Protein AF-A0A7J4J8F5-F1 (afdb_monomer_lite)

Radius of gyration: 12.86 Å; chains: 1; bounding box: 30×28×33 Å

pLDDT: mean 84.35, std 13.64, range [46.69, 96.31]

Foldseek 3Di:
DDDFDFDFWDDQVNLLVLLVVAPVQEFEDPQQCVPDDPVVCVVDDRVNLNCCSNPNRFPTWTAGPVRWIWTWHDDPAATKIWIWHDDPRGIYGNYIDGDNDDDDD

Structure (mmCIF, N/CA/C/O backbone):
data_AF-A0A7J4J8F5-F1
#
_entry.id   AF-A0A7J4J8F5-F1
#
loop_
_atom_site.group_PDB
_atom_site.id
_atom_site.type_symbol
_atom_site.label_atom_id
_atom_site.label_alt_id
_atom_site.label_comp_id
_atom_site.label_asym_id
_atom_site.label_entity_id
_atom_site.label_seq_id
_atom_site.pdbx_PDB_ins_code
_atom_site.Cartn_x
_atom_site.Cartn_y
_atom_site.Cartn_z
_atom_site.occupancy
_atom_site.B_iso_or_equiv
_atom_site.auth_seq_id
_atom_site.auth_comp_id
_atom_site.auth_asym_id
_atom_site.auth_atom_id
_atom_site.pdbx_PDB_model_num
ATOM 1 N N . MET A 1 1 ? 1.285 17.351 -7.243 1.00 46.69 1 MET A N 1
ATOM 2 C CA . MET A 1 1 ? 1.356 16.879 -5.840 1.00 46.69 1 MET A CA 1
ATOM 3 C C . MET A 1 1 ? 2.650 16.110 -5.659 1.00 46.69 1 MET A C 1
ATOM 5 O O . MET A 1 1 ? 2.833 15.097 -6.326 1.00 46.69 1 MET A O 1
ATOM 9 N N . THR A 1 2 ? 3.524 16.638 -4.810 1.00 47.66 2 THR A N 1
ATOM 10 C CA . THR A 1 2 ? 4.871 16.160 -4.485 1.00 47.66 2 THR A CA 1
ATOM 11 C C . THR A 1 2 ? 4.835 14.711 -4.008 1.00 47.66 2 THR A C 1
ATOM 13 O O . THR A 1 2 ? 4.052 14.381 -3.117 1.00 47.66 2 THR A O 1
ATOM 16 N N . GLU A 1 3 ? 5.654 13.838 -4.594 1.00 58.81 3 GLU A N 1
ATOM 17 C CA . GLU A 1 3 ? 5.872 12.508 -4.029 1.00 58.81 3 GLU A CA 1
ATOM 18 C C . GLU A 1 3 ? 6.415 12.660 -2.606 1.00 58.81 3 GLU A C 1
ATOM 20 O O . GLU A 1 3 ? 7.473 13.249 -2.381 1.00 58.81 3 GLU A O 1
ATOM 25 N N . THR A 1 4 ? 5.672 12.171 -1.617 1.00 67.94 4 THR A N 1
ATOM 26 C CA . THR A 1 4 ? 6.123 12.200 -0.229 1.00 67.94 4 THR A CA 1
ATOM 27 C C . THR A 1 4 ? 7.162 11.100 -0.022 1.00 67.94 4 THR A C 1
ATOM 29 O O . THR A 1 4 ? 6.909 9.922 -0.297 1.00 67.94 4 THR A O 1
ATOM 32 N N . ARG A 1 5 ? 8.350 11.503 0.448 1.00 85.06 5 ARG A N 1
ATOM 33 C CA . ARG A 1 5 ? 9.480 10.616 0.764 1.00 85.06 5 ARG A CA 1
ATOM 34 C C . ARG A 1 5 ? 9.046 9.530 1.753 1.00 85.06 5 ARG A C 1
ATOM 36 O O . ARG A 1 5 ? 8.352 9.830 2.730 1.00 85.06 5 ARG A O 1
ATOM 43 N N . ILE A 1 6 ? 9.469 8.294 1.494 1.00 90.25 6 ILE A N 1
ATOM 44 C CA . ILE A 1 6 ? 9.319 7.181 2.435 1.00 90.25 6 ILE A CA 1
ATOM 45 C C . ILE A 1 6 ? 10.295 7.397 3.593 1.00 90.25 6 ILE A C 1
ATOM 47 O O . ILE A 1 6 ? 11.460 7.710 3.368 1.00 90.25 6 ILE A O 1
ATOM 51 N N . ILE A 1 7 ? 9.797 7.287 4.821 1.00 92.56 7 ILE A N 1
ATOM 52 C CA . ILE A 1 7 ? 10.560 7.539 6.052 1.00 92.56 7 ILE A CA 1
ATOM 53 C C . ILE A 1 7 ? 10.764 6.296 6.907 1.00 92.56 7 ILE A C 1
ATOM 55 O O . ILE A 1 7 ? 11.655 6.284 7.747 1.00 92.56 7 ILE A O 1
ATOM 59 N N . LYS A 1 8 ? 9.943 5.265 6.710 1.00 93.56 8 LYS A N 1
ATOM 60 C CA . LYS A 1 8 ? 10.032 4.005 7.446 1.00 93.56 8 LYS A CA 1
ATOM 61 C C . LYS A 1 8 ? 9.765 2.853 6.487 1.00 93.56 8 LYS A C 1
ATOM 63 O O . LYS A 1 8 ? 8.807 2.912 5.716 1.00 93.56 8 LYS A O 1
ATOM 68 N N . ARG A 1 9 ? 10.592 1.810 6.554 1.00 95.19 9 ARG A N 1
ATOM 69 C CA . ARG A 1 9 ? 10.302 0.511 5.936 1.00 95.19 9 ARG A CA 1
ATOM 70 C C . ARG A 1 9 ? 9.377 -0.280 6.857 1.00 95.19 9 ARG A C 1
ATOM 72 O O . ARG A 1 9 ? 9.567 -0.258 8.069 1.00 95.19 9 ARG A O 1
ATOM 79 N N . VAL A 1 10 ? 8.403 -0.959 6.271 1.00 95.81 10 VAL A N 1
ATOM 80 C CA . VAL A 1 10 ? 7.499 -1.875 6.975 1.00 95.81 10 VAL A CA 1
ATOM 81 C C . VAL A 1 10 ? 7.833 -3.284 6.510 1.00 95.81 10 VAL A C 1
ATOM 83 O O . VAL A 1 10 ? 8.066 -3.504 5.316 1.00 95.81 10 VAL A O 1
ATOM 86 N N . ASP A 1 11 ? 7.934 -4.222 7.443 1.00 95.38 11 ASP A N 1
ATOM 87 C CA . ASP A 1 11 ? 8.157 -5.615 7.088 1.00 95.38 11 ASP A CA 1
ATOM 88 C C . ASP A 1 11 ? 6.864 -6.270 6.582 1.00 95.38 11 ASP A C 1
ATOM 90 O O . ASP A 1 11 ? 5.752 -5.767 6.750 1.00 95.38 11 ASP A O 1
ATOM 94 N N . TYR A 1 12 ? 7.014 -7.401 5.899 1.00 94.19 12 TYR A N 1
ATOM 95 C CA . TYR A 1 12 ? 5.872 -8.079 5.299 1.00 94.19 12 TYR A CA 1
ATOM 96 C C . TYR A 1 12 ? 4.880 -8.611 6.341 1.00 94.19 12 TYR A C 1
ATOM 98 O O . TYR A 1 12 ? 3.687 -8.646 6.057 1.00 94.19 12 TYR A O 1
ATOM 106 N N . PHE A 1 13 ? 5.341 -9.013 7.526 1.00 95.88 13 PHE A N 1
ATOM 107 C CA . PHE A 1 13 ? 4.475 -9.556 8.566 1.00 95.88 13 PHE A CA 1
ATOM 108 C C . PHE A 1 13 ? 3.635 -8.445 9.211 1.00 95.88 13 PHE A C 1
ATOM 110 O O . PHE A 1 13 ? 2.412 -8.566 9.213 1.00 95.88 13 PHE A O 1
ATOM 117 N N . GLU A 1 14 ? 4.250 -7.317 9.602 1.00 95.31 14 GLU A N 1
ATOM 118 C CA . GLU A 1 14 ? 3.547 -6.102 10.073 1.00 95.31 14 GLU A CA 1
ATOM 119 C C . GLU A 1 14 ? 2.498 -5.652 9.040 1.00 95.31 14 GLU A C 1
ATOM 121 O O . GLU A 1 14 ? 1.357 -5.323 9.375 1.00 95.31 14 GLU A O 1
ATOM 126 N N . PHE A 1 15 ? 2.855 -5.691 7.753 1.00 95.75 15 PHE A N 1
ATOM 127 C CA . PHE A 1 15 ? 1.921 -5.391 6.672 1.00 95.75 15 PHE A CA 1
ATOM 128 C C . PHE A 1 15 ? 0.760 -6.391 6.593 1.00 95.75 15 PHE A C 1
ATOM 130 O O . PHE A 1 15 ? -0.390 -5.969 6.489 1.00 95.75 15 PHE A O 1
ATOM 137 N N . ARG A 1 16 ? 1.018 -7.702 6.646 1.00 95.69 16 ARG A N 1
ATOM 138 C CA . ARG A 1 16 ? -0.043 -8.719 6.566 1.00 95.69 16 ARG A CA 1
ATOM 139 C C . ARG A 1 16 ? -1.009 -8.642 7.737 1.00 95.69 16 ARG A C 1
ATOM 141 O O . ARG A 1 16 ? -2.211 -8.649 7.498 1.00 95.69 16 ARG A O 1
ATOM 148 N N . GLU A 1 17 ? -0.510 -8.474 8.958 1.00 95.94 17 GLU A N 1
ATOM 149 C CA . GLU A 1 17 ? -1.363 -8.283 10.134 1.00 95.94 17 GLU A CA 1
ATOM 150 C C . GLU A 1 17 ? -2.279 -7.062 9.978 1.00 95.94 17 GLU A C 1
ATOM 152 O O . GLU A 1 17 ? -3.471 -7.118 10.295 1.00 95.94 17 GLU A O 1
ATOM 157 N N . LEU A 1 18 ? -1.746 -5.962 9.434 1.00 94.62 18 LEU A N 1
ATOM 158 C CA . LEU A 1 18 ? -2.528 -4.769 9.131 1.00 94.62 18 LEU A CA 1
ATOM 159 C C . LEU A 1 18 ? -3.628 -5.057 8.101 1.00 94.62 18 LEU A C 1
ATOM 161 O O . LEU A 1 18 ? -4.774 -4.663 8.314 1.00 94.62 18 LEU A O 1
ATOM 165 N N . ILE A 1 19 ? -3.299 -5.715 6.990 1.00 94.75 19 ILE A N 1
ATOM 166 C CA . ILE A 1 19 ? -4.275 -6.029 5.941 1.00 94.75 19 ILE A CA 1
ATOM 167 C C . ILE A 1 19 ? -5.361 -6.974 6.465 1.00 94.75 19 ILE A C 1
ATOM 169 O O . ILE A 1 19 ? -6.548 -6.705 6.272 1.00 94.75 19 ILE A O 1
ATOM 173 N N . ASP A 1 20 ? -4.979 -8.027 7.185 1.00 93.88 20 ASP A N 1
ATOM 174 C CA . ASP A 1 20 ? -5.911 -9.026 7.708 1.00 93.88 20 ASP A CA 1
ATOM 175 C C . ASP A 1 20 ? -6.866 -8.418 8.752 1.00 93.88 20 ASP A C 1
ATOM 177 O O . ASP A 1 20 ? -8.065 -8.712 8.744 1.00 93.88 20 ASP A O 1
ATOM 181 N N . LYS A 1 21 ? -6.393 -7.470 9.578 1.00 94.44 21 LYS A N 1
ATOM 182 C CA . LYS A 1 21 ? -7.235 -6.701 10.515 1.00 94.44 21 LYS A CA 1
ATOM 183 C C . LYS A 1 21 ? -8.367 -5.933 9.822 1.00 94.44 21 LYS A C 1
ATOM 185 O O . LYS A 1 21 ? -9.430 -5.729 10.412 1.00 94.44 21 LYS A O 1
ATOM 190 N N . PHE A 1 22 ? -8.146 -5.492 8.586 1.00 92.44 22 PHE A N 1
ATOM 191 C CA . PHE A 1 22 ? -9.118 -4.744 7.785 1.00 92.44 22 PHE A CA 1
ATOM 192 C C . PHE A 1 22 ? -9.661 -5.556 6.602 1.00 92.44 22 PHE A C 1
ATOM 194 O O . PHE A 1 22 ? -10.195 -4.978 5.652 1.00 92.44 22 PHE A O 1
ATOM 201 N N . LYS A 1 23 ? -9.573 -6.891 6.650 1.00 85.56 23 LYS A N 1
ATOM 202 C CA . LYS A 1 23 ? -10.096 -7.765 5.596 1.00 85.56 23 LYS A CA 1
ATOM 203 C C . LYS A 1 23 ? -11.579 -7.478 5.331 1.00 85.56 23 LYS A C 1
ATOM 205 O O . LYS A 1 23 ? -12.375 -7.329 6.256 1.00 85.56 23 LYS A O 1
ATOM 210 N N . GLY A 1 24 ? -11.944 -7.337 4.056 1.00 86.12 24 GLY A N 1
ATOM 211 C CA . GLY A 1 24 ? -13.299 -6.943 3.635 1.00 86.12 24 GLY A CA 1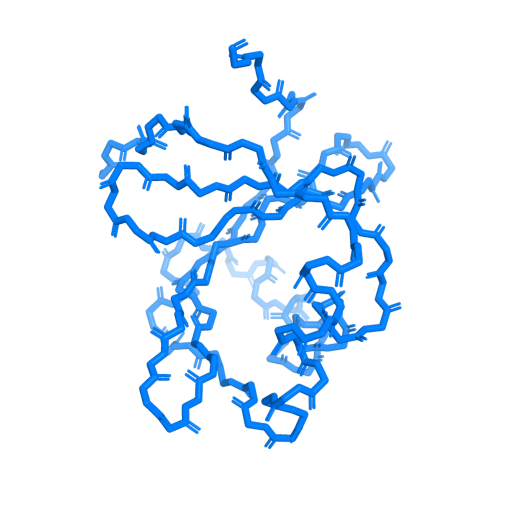
ATOM 212 C C . GLY A 1 24 ? -13.649 -5.464 3.868 1.00 86.12 24 GLY A C 1
ATOM 213 O O . GLY A 1 24 ? -14.751 -5.035 3.542 1.00 86.12 24 GLY A O 1
ATOM 214 N N . LYS A 1 25 ? -12.718 -4.664 4.402 1.00 91.56 25 LYS A N 1
ATOM 215 C CA . LYS A 1 25 ? -12.853 -3.217 4.632 1.00 91.56 25 LYS A CA 1
ATOM 216 C C . LYS A 1 25 ? -11.774 -2.443 3.875 1.00 91.56 25 LYS A C 1
ATOM 218 O O . LYS A 1 25 ? -11.221 -1.473 4.387 1.00 91.56 25 LYS A O 1
ATOM 223 N N . VAL A 1 26 ? -11.458 -2.871 2.658 1.00 88.88 26 VAL A N 1
ATOM 224 C CA . VAL A 1 26 ? -10.591 -2.129 1.738 1.00 88.88 26 VAL A CA 1
ATOM 225 C C . VAL A 1 26 ? -11.486 -1.431 0.722 1.00 88.88 26 VAL A C 1
ATOM 227 O O . VAL A 1 26 ? -12.341 -2.064 0.109 1.00 88.88 26 VAL A O 1
ATOM 230 N N . LYS A 1 27 ? -11.324 -0.118 0.574 1.00 86.56 27 LYS A N 1
ATOM 231 C CA . LYS A 1 27 ? -12.091 0.708 -0.366 1.00 86.56 27 LYS A CA 1
ATOM 232 C C . LYS A 1 27 ? -11.141 1.481 -1.268 1.00 86.56 27 LYS A C 1
ATOM 234 O O . LYS A 1 27 ? -10.050 1.855 -0.841 1.00 86.56 27 LYS A O 1
ATOM 239 N N . VAL A 1 28 ? -11.572 1.776 -2.487 1.00 80.81 28 VAL A N 1
ATOM 240 C CA . VAL A 1 28 ? -10.840 2.651 -3.408 1.00 80.81 28 VAL A CA 1
ATOM 241 C C . VAL A 1 28 ? -11.513 4.016 -3.419 1.00 80.81 28 VAL A C 1
ATOM 243 O O . VAL A 1 28 ? -12.727 4.114 -3.583 1.00 80.81 28 VAL A O 1
ATOM 246 N N . ASN A 1 29 ? -10.748 5.085 -3.190 1.00 74.44 29 ASN A N 1
ATOM 247 C CA . ASN A 1 29 ? -11.294 6.437 -3.279 1.00 74.44 29 ASN A CA 1
ATOM 248 C C . ASN A 1 29 ? -11.607 6.769 -4.749 1.00 74.44 29 ASN A C 1
ATOM 250 O O . ASN A 1 29 ? -10.789 6.511 -5.630 1.00 74.44 29 ASN A O 1
ATOM 254 N N . SER A 1 30 ? -12.736 7.424 -5.025 1.00 66.00 30 SER A N 1
ATOM 255 C CA . SER A 1 30 ? -13.095 7.926 -6.361 1.00 66.00 30 SER A CA 1
ATOM 256 C C . SER A 1 30 ? -12.014 8.824 -6.990 1.00 66.00 30 SER A C 1
ATOM 258 O O . SER A 1 30 ? -11.849 8.851 -8.210 1.00 66.00 30 SER A O 1
ATOM 260 N N . HIS A 1 31 ? -11.223 9.523 -6.171 1.00 64.31 31 HIS A N 1
ATOM 261 C CA . HIS A 1 31 ? -10.080 10.336 -6.592 1.00 64.31 31 HIS A CA 1
ATOM 262 C C . HIS A 1 31 ? -8.815 9.526 -6.926 1.00 64.31 31 HIS A C 1
ATOM 264 O O . HIS A 1 31 ? -7.905 10.075 -7.553 1.00 64.31 31 HIS A O 1
ATOM 270 N N . ALA A 1 32 ? -8.745 8.232 -6.594 1.00 57.78 32 ALA A N 1
ATOM 271 C CA . ALA A 1 32 ? -7.596 7.381 -6.918 1.00 57.78 32 ALA A CA 1
ATOM 272 C C . ALA A 1 32 ? -7.340 7.284 -8.426 1.00 57.78 32 ALA A C 1
ATOM 274 O O . ALA A 1 32 ? -6.189 7.232 -8.866 1.00 57.78 32 ALA A O 1
ATOM 275 N N . TYR A 1 33 ? -8.411 7.387 -9.212 1.00 58.44 33 TYR A N 1
ATOM 276 C CA . TYR A 1 33 ? -8.413 7.345 -10.671 1.00 58.44 33 TYR A CA 1
ATOM 277 C C . TYR A 1 33 ? -8.023 8.655 -11.356 1.00 58.44 33 TYR A C 1
ATOM 279 O O . TYR A 1 33 ? -7.898 8.692 -12.586 1.00 58.44 33 TYR A O 1
ATOM 287 N N . PHE A 1 34 ? -7.837 9.745 -10.606 1.00 59.25 34 PHE A N 1
ATOM 288 C CA . PHE A 1 34 ? -7.572 11.063 -11.191 1.00 59.25 34 PHE A CA 1
ATOM 289 C C . PHE A 1 34 ? -6.233 11.111 -11.943 1.00 59.25 34 PHE A C 1
ATOM 291 O O . PHE A 1 34 ? -6.082 11.888 -12.879 1.00 59.25 34 PHE A O 1
ATOM 298 N N . ARG A 1 35 ? -5.286 10.234 -11.581 1.00 57.12 35 ARG A N 1
ATOM 299 C CA . ARG A 1 35 ? -3.970 10.113 -12.229 1.00 57.12 35 ARG A CA 1
ATOM 300 C C . ARG A 1 35 ? -3.919 9.123 -13.390 1.00 57.12 35 ARG A C 1
ATOM 302 O O . ARG A 1 35 ? -2.889 9.030 -14.047 1.00 57.12 35 ARG A O 1
ATOM 309 N N . LEU A 1 36 ? -4.998 8.384 -13.640 1.00 59.41 36 LEU A N 1
ATOM 310 C CA . LEU A 1 36 ? -5.008 7.364 -14.679 1.00 59.41 36 LEU A CA 1
ATOM 311 C C . LEU A 1 36 ? -5.489 7.911 -16.015 1.00 59.41 36 LEU A C 1
ATOM 313 O O . LEU A 1 36 ? -6.523 8.584 -16.092 1.00 59.41 36 LEU A O 1
ATOM 317 N N . SER A 1 37 ? -4.803 7.511 -17.085 1.00 55.75 37 SER A N 1
ATOM 318 C CA . SER A 1 37 ? -5.340 7.637 -18.438 1.00 55.75 37 SER A CA 1
ATOM 319 C C . SER A 1 37 ? -6.620 6.796 -18.584 1.00 55.75 37 SER A C 1
ATOM 321 O O . SER A 1 37 ? -6.832 5.815 -17.864 1.00 55.75 37 SER A O 1
ATOM 323 N N . LYS A 1 38 ? -7.487 7.134 -19.551 1.00 54.78 38 LYS A N 1
ATOM 324 C CA . LYS A 1 38 ? -8.705 6.345 -19.846 1.00 54.78 38 LYS A CA 1
AT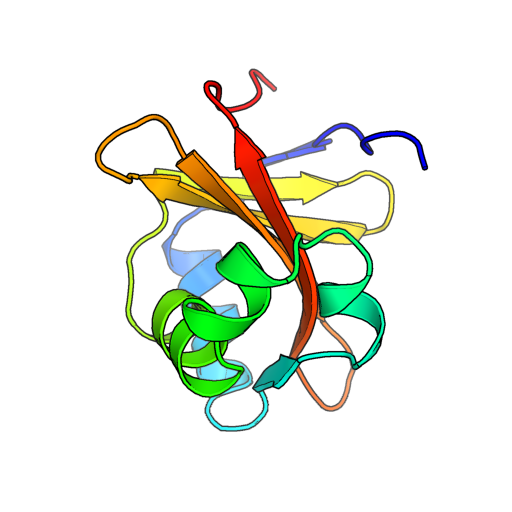OM 325 C C . LYS A 1 38 ? -8.408 4.855 -20.082 1.00 54.78 38 LYS A C 1
ATOM 327 O O . LYS A 1 38 ? -9.262 4.020 -19.806 1.00 54.78 38 LYS A O 1
ATOM 332 N N . MET A 1 39 ? -7.213 4.530 -20.581 1.00 51.56 39 MET A N 1
ATOM 333 C CA . MET A 1 39 ? -6.762 3.160 -20.826 1.00 51.56 39 MET A CA 1
ATOM 334 C C . MET A 1 39 ? -6.440 2.424 -19.517 1.00 51.56 39 MET A C 1
ATOM 336 O O . MET A 1 39 ? -6.889 1.300 -19.322 1.00 51.56 39 MET A O 1
ATOM 340 N N . GLN A 1 40 ? -5.758 3.080 -18.574 1.00 56.16 40 GLN A N 1
ATOM 341 C CA . GLN A 1 40 ? -5.440 2.504 -17.263 1.00 56.16 40 GLN A CA 1
ATOM 342 C C . GLN A 1 40 ? -6.693 2.283 -16.399 1.00 56.16 40 GLN A C 1
ATOM 344 O O . GLN A 1 40 ? -6.781 1.271 -15.709 1.00 56.16 40 GLN A O 1
ATOM 349 N N . ARG A 1 41 ? -7.706 3.159 -16.505 1.00 59.47 41 ARG A N 1
ATOM 350 C CA . ARG A 1 41 ? -9.015 2.982 -15.836 1.00 59.47 41 ARG A CA 1
ATOM 351 C C . ARG A 1 41 ? -9.792 1.743 -16.299 1.00 59.47 41 ARG A C 1
ATOM 353 O O . ARG A 1 41 ? -10.687 1.303 -15.591 1.00 59.47 41 ARG A O 1
ATOM 360 N N . LYS A 1 42 ? -9.493 1.196 -17.484 1.00 54.97 42 LYS A N 1
ATOM 361 C CA . LYS A 1 42 ? -10.125 -0.042 -17.976 1.00 54.97 42 LYS A CA 1
ATOM 362 C C . LYS A 1 42 ? -9.485 -1.309 -17.403 1.00 54.97 42 LYS A C 1
ATOM 364 O O . LYS A 1 42 ? -10.157 -2.333 -17.346 1.00 54.97 42 LYS A O 1
ATOM 369 N N . VAL A 1 43 ? -8.208 -1.240 -17.027 1.00 59.03 43 VAL A N 1
ATOM 370 C CA . VAL A 1 43 ? -7.411 -2.386 -16.554 1.00 59.03 43 VAL A CA 1
ATOM 371 C C . VAL A 1 43 ? -7.472 -2.502 -15.036 1.00 59.03 43 VAL A C 1
ATOM 373 O O . VAL A 1 43 ? -7.672 -3.584 -14.499 1.00 59.03 43 VAL A O 1
ATOM 376 N N . TYR A 1 44 ? -7.341 -1.377 -14.342 1.00 63.75 44 TYR A N 1
ATOM 377 C CA . TYR A 1 44 ? -7.378 -1.331 -12.890 1.00 63.75 44 TYR A CA 1
ATOM 378 C C . TYR A 1 44 ? -8.783 -0.960 -12.443 1.00 63.75 44 TYR A C 1
ATOM 380 O O . TYR A 1 44 ? -9.121 0.218 -12.359 1.00 63.75 44 TYR A O 1
ATOM 388 N N . LYS A 1 45 ? -9.608 -1.983 -12.224 1.00 71.25 45 LYS A N 1
ATOM 389 C CA . LYS A 1 45 ? -10.882 -1.847 -11.513 1.00 71.25 45 LYS A CA 1
ATOM 390 C C . LYS A 1 45 ? -10.636 -1.884 -10.006 1.00 71.25 45 LYS A C 1
ATOM 392 O O . LYS A 1 45 ? -9.602 -2.392 -9.568 1.00 71.25 45 LYS A O 1
ATOM 397 N N . ASP A 1 46 ? -11.602 -1.396 -9.230 1.00 78.19 46 ASP A N 1
ATOM 398 C CA . ASP A 1 46 ? -11.530 -1.393 -7.764 1.00 78.19 46 ASP A CA 1
ATOM 399 C C . ASP A 1 46 ? -11.195 -2.786 -7.218 1.00 78.19 46 ASP A C 1
ATOM 401 O O . ASP A 1 46 ? -10.326 -2.915 -6.357 1.00 78.19 46 ASP A O 1
ATOM 405 N N . GLU A 1 47 ? -11.814 -3.829 -7.783 1.00 83.25 47 GLU A N 1
ATOM 406 C CA . GLU A 1 47 ? -11.597 -5.218 -7.370 1.00 83.25 47 GLU A CA 1
ATOM 407 C C . GLU A 1 47 ? -10.135 -5.649 -7.522 1.00 83.25 47 GLU A C 1
ATOM 409 O O . GLU A 1 47 ? -9.576 -6.225 -6.597 1.00 83.25 47 GLU A O 1
ATOM 414 N N . ALA A 1 48 ? -9.485 -5.305 -8.637 1.00 85.44 48 ALA A N 1
ATOM 415 C CA . ALA A 1 48 ? -8.101 -5.699 -8.902 1.00 85.44 48 ALA A CA 1
ATOM 416 C C . ALA A 1 48 ? -7.107 -5.006 -7.957 1.00 85.44 48 ALA A C 1
ATOM 418 O O . ALA A 1 48 ? -6.098 -5.587 -7.567 1.00 85.44 48 ALA A O 1
ATOM 419 N N . LEU A 1 49 ? -7.374 -3.752 -7.577 1.00 86.94 49 LEU A N 1
ATOM 420 C CA . LEU A 1 49 ? -6.538 -3.026 -6.615 1.00 86.94 49 LEU A CA 1
ATOM 421 C C . LEU A 1 49 ? -6.704 -3.580 -5.199 1.00 86.94 49 LEU A C 1
ATOM 423 O O . LEU A 1 49 ? -5.728 -3.655 -4.452 1.00 86.94 49 LEU A O 1
ATOM 427 N N . ILE A 1 50 ? -7.934 -3.955 -4.844 1.00 90.00 50 ILE A N 1
ATOM 428 C CA . ILE A 1 50 ? -8.246 -4.599 -3.569 1.00 90.00 50 ILE A CA 1
ATOM 429 C C . ILE A 1 50 ? -7.583 -5.978 -3.508 1.00 90.00 50 ILE A C 1
ATOM 431 O O . ILE A 1 50 ? -6.866 -6.251 -2.555 1.00 90.00 50 ILE A O 1
ATOM 435 N N . GLU A 1 51 ? -7.744 -6.807 -4.536 1.00 90.25 51 GLU A N 1
ATOM 436 C CA . GLU A 1 51 ? -7.119 -8.130 -4.611 1.00 90.25 51 GLU A CA 1
ATOM 437 C C . GLU A 1 51 ? -5.590 -8.035 -4.533 1.00 90.25 51 GLU A C 1
ATOM 439 O O . GLU A 1 51 ? -4.951 -8.776 -3.793 1.00 90.25 51 GLU A O 1
ATOM 444 N N . MET A 1 52 ? -4.987 -7.056 -5.210 1.00 90.69 52 MET A N 1
ATOM 445 C CA . MET A 1 52 ? -3.539 -6.858 -5.167 1.00 90.69 52 MET A CA 1
ATOM 446 C C . MET A 1 52 ? -3.031 -6.544 -3.758 1.00 90.69 52 MET A C 1
ATOM 448 O O . MET A 1 52 ? -2.032 -7.111 -3.324 1.00 90.69 52 MET A O 1
ATOM 452 N N . ILE A 1 53 ? -3.703 -5.659 -3.016 1.00 91.69 53 ILE A N 1
ATOM 453 C CA . ILE A 1 53 ? -3.271 -5.334 -1.652 1.00 91.69 53 ILE A CA 1
ATOM 454 C C . ILE A 1 53 ? -3.598 -6.454 -0.650 1.00 91.69 53 ILE A C 1
ATOM 456 O O . ILE A 1 53 ? -2.875 -6.594 0.337 1.00 91.69 53 ILE A O 1
ATOM 460 N N . THR A 1 54 ? -4.655 -7.244 -0.879 1.00 91.88 54 THR A N 1
ATOM 461 C CA . THR A 1 54 ? -5.069 -8.308 0.050 1.00 91.88 54 THR A CA 1
ATOM 462 C C . THR A 1 54 ? -4.404 -9.653 -0.197 1.00 91.88 54 THR A C 1
ATOM 464 O O . THR A 1 54 ? -4.191 -10.389 0.766 1.00 91.88 54 THR A O 1
ATOM 467 N N . GLU A 1 55 ? -4.037 -9.975 -1.435 1.00 92.00 55 GLU A N 1
ATOM 468 C CA . GLU A 1 55 ? -3.565 -11.311 -1.818 1.00 92.00 55 GLU A CA 1
ATOM 469 C C . GLU A 1 55 ? -2.122 -11.319 -2.342 1.00 92.00 55 GLU A C 1
ATOM 471 O O . GLU A 1 55 ? -1.381 -12.267 -2.073 1.00 92.00 55 GLU A O 1
ATOM 476 N N . GLU A 1 56 ? -1.672 -10.279 -3.055 1.00 93.62 56 GLU A N 1
ATOM 477 C CA . GLU A 1 56 ? -0.309 -10.258 -3.599 1.00 93.62 56 GLU A CA 1
ATOM 478 C C . GLU A 1 56 ? 0.737 -9.888 -2.530 1.00 93.62 56 GLU A C 1
ATOM 480 O O . GLU A 1 56 ? 0.506 -9.107 -1.601 1.00 93.62 56 GLU A O 1
ATOM 485 N N . LYS A 1 57 ? 1.956 -10.418 -2.690 1.00 94.56 57 LYS A N 1
ATOM 486 C CA . LYS A 1 57 ? 3.112 -10.033 -1.873 1.00 94.56 57 LYS A CA 1
ATOM 487 C C . LYS A 1 57 ? 3.834 -8.839 -2.512 1.00 94.56 57 LYS A C 1
ATOM 489 O O . LYS A 1 57 ? 4.423 -9.003 -3.583 1.00 94.56 57 LYS A O 1
ATOM 494 N N . PRO A 1 58 ? 3.870 -7.659 -1.868 1.00 95.81 58 PRO A N 1
ATOM 495 C CA . PRO A 1 58 ? 4.650 -6.536 -2.371 1.00 95.81 58 PRO A CA 1
ATOM 496 C C . PRO A 1 58 ? 6.155 -6.818 -2.255 1.00 95.81 58 PRO A C 1
ATOM 498 O O . PRO A 1 58 ? 6.629 -7.419 -1.289 1.00 95.81 58 PRO A O 1
ATOM 501 N N . ALA A 1 59 ? 6.923 -6.330 -3.228 1.00 95.31 59 ALA A N 1
ATOM 502 C CA . ALA A 1 59 ? 8.384 -6.325 -3.193 1.00 95.31 59 ALA A CA 1
ATOM 503 C C . ALA A 1 59 ? 8.924 -5.347 -2.138 1.00 95.31 59 ALA A C 1
ATOM 505 O O . ALA A 1 59 ? 9.993 -5.562 -1.566 1.00 95.31 59 ALA A O 1
ATOM 506 N N . PHE A 1 60 ? 8.174 -4.277 -1.862 1.00 95.69 60 PHE A N 1
ATOM 507 C CA . PHE A 1 60 ? 8.533 -3.280 -0.863 1.00 95.69 60 PHE A CA 1
ATOM 508 C C . PHE A 1 60 ? 7.300 -2.647 -0.220 1.00 95.69 60 PHE A C 1
ATOM 510 O O . PHE A 1 60 ? 6.315 -2.363 -0.905 1.00 95.69 60 PHE A O 1
ATOM 517 N N . ILE A 1 61 ? 7.381 -2.381 1.086 1.00 96.31 61 ILE A N 1
ATOM 518 C CA . ILE A 1 61 ? 6.373 -1.641 1.849 1.00 96.31 61 ILE A CA 1
ATOM 519 C C . ILE A 1 61 ? 7.082 -0.541 2.642 1.00 96.31 61 ILE A C 1
ATOM 521 O O . ILE A 1 61 ? 8.106 -0.775 3.290 1.00 96.31 61 ILE A O 1
ATOM 525 N N . GLY A 1 62 ? 6.524 0.664 2.623 1.00 95.38 62 GLY A N 1
ATOM 526 C CA . GLY A 1 62 ? 7.006 1.753 3.458 1.00 95.38 62 GLY A CA 1
ATOM 527 C C . GLY A 1 62 ? 5.929 2.762 3.819 1.00 95.38 62 GLY A C 1
ATOM 528 O O . GLY A 1 62 ? 4.872 2.816 3.198 1.00 95.38 62 GLY A O 1
ATOM 529 N N . ILE A 1 63 ? 6.220 3.580 4.824 1.00 94.62 63 ILE A N 1
ATOM 530 C CA . ILE A 1 63 ? 5.365 4.675 5.284 1.00 94.62 63 ILE A CA 1
ATOM 531 C C . ILE A 1 63 ? 5.978 5.997 4.836 1.00 94.62 63 ILE A C 1
ATOM 533 O O . ILE A 1 63 ? 7.172 6.255 5.006 1.00 94.62 63 ILE A O 1
ATOM 537 N N . GLN A 1 64 ? 5.148 6.839 4.240 1.00 92.50 64 GLN A N 1
ATOM 538 C CA . GLN A 1 64 ? 5.496 8.171 3.768 1.00 92.50 64 GLN A CA 1
ATOM 539 C C . GLN A 1 64 ? 5.405 9.206 4.897 1.00 92.50 64 GLN A C 1
ATOM 541 O O . GLN A 1 64 ? 4.701 9.005 5.883 1.00 92.50 64 GLN A O 1
ATOM 546 N N . LYS A 1 65 ? 6.052 10.372 4.738 1.00 89.31 65 LYS A N 1
ATOM 547 C CA . LYS A 1 65 ? 5.964 11.486 5.715 1.00 89.31 65 LYS A CA 1
ATOM 548 C C . LYS A 1 65 ? 4.535 11.885 6.100 1.00 89.31 65 LYS A C 1
ATOM 550 O O . LYS A 1 65 ? 4.300 12.299 7.228 1.00 89.31 65 LYS A O 1
ATOM 555 N N . ASN A 1 66 ? 3.593 11.763 5.168 1.00 87.94 66 ASN A N 1
ATOM 556 C CA . ASN A 1 66 ? 2.176 12.060 5.381 1.00 87.94 66 ASN A CA 1
ATOM 557 C C . ASN A 1 66 ? 1.383 10.884 5.982 1.00 87.94 66 ASN A C 1
ATOM 559 O O . ASN A 1 66 ? 0.161 10.905 5.918 1.00 87.94 66 ASN A O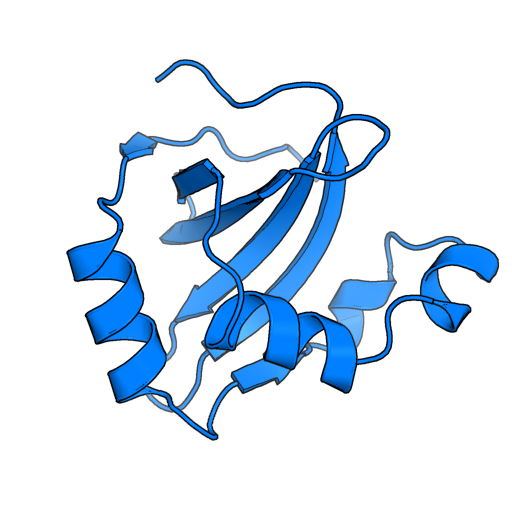 1
ATOM 563 N N . GLN A 1 67 ? 2.059 9.873 6.539 1.00 91.00 67 GLN A N 1
ATOM 564 C CA . GLN A 1 67 ? 1.471 8.690 7.185 1.00 91.00 67 GLN A CA 1
ATOM 565 C C . GLN A 1 67 ? 0.705 7.742 6.252 1.00 91.00 67 GLN A C 1
ATOM 567 O O . GLN A 1 67 ? 0.103 6.771 6.705 1.00 91.00 67 GLN A O 1
ATOM 572 N N . ASN A 1 68 ? 0.768 7.969 4.940 1.00 92.69 68 ASN A N 1
ATOM 573 C CA . ASN A 1 68 ? 0.276 7.002 3.971 1.00 92.69 68 ASN A CA 1
ATOM 574 C C . ASN A 1 68 ? 1.256 5.837 3.846 1.00 92.69 68 ASN A C 1
ATOM 576 O O . ASN A 1 68 ? 2.476 6.021 3.869 1.00 92.69 68 ASN A O 1
ATOM 580 N N . TYR A 1 69 ? 0.714 4.649 3.629 1.00 95.25 69 TYR A N 1
ATOM 581 C CA . TYR A 1 69 ? 1.485 3.493 3.210 1.00 95.25 69 TYR A CA 1
ATOM 582 C C . TYR A 1 69 ? 1.716 3.554 1.703 1.00 95.25 69 TYR A C 1
ATOM 584 O O . TYR A 1 69 ? 0.853 3.988 0.939 1.00 95.25 69 TYR A O 1
ATOM 592 N N . ALA A 1 70 ? 2.883 3.088 1.282 1.00 94.81 70 ALA A N 1
ATOM 593 C CA . ALA A 1 70 ? 3.251 2.862 -0.101 1.00 94.81 70 ALA A CA 1
ATOM 594 C C . ALA A 1 70 ? 3.722 1.413 -0.247 1.00 94.81 70 ALA A C 1
ATOM 596 O O . ALA A 1 70 ? 4.650 0.978 0.434 1.00 94.81 70 ALA A O 1
ATOM 597 N N . THR A 1 71 ? 3.081 0.684 -1.151 1.00 95.81 71 THR A N 1
ATOM 598 C CA . THR A 1 71 ? 3.424 -0.694 -1.516 1.00 95.81 71 THR A CA 1
ATOM 599 C C . THR A 1 71 ? 3.880 -0.734 -2.959 1.00 95.81 71 THR A C 1
ATOM 601 O O . THR A 1 71 ? 3.375 0.027 -3.781 1.00 95.81 71 THR A O 1
ATOM 604 N N . PHE A 1 72 ? 4.855 -1.584 -3.259 1.00 95.31 72 PHE A N 1
ATOM 605 C CA . PHE A 1 72 ? 5.424 -1.733 -4.593 1.00 95.31 72 PHE A CA 1
ATOM 606 C C . PHE A 1 72 ? 5.290 -3.189 -5.009 1.00 95.31 72 PHE A C 1
ATOM 608 O O . PHE A 1 72 ? 5.922 -4.062 -4.417 1.00 95.31 72 PHE A O 1
ATOM 615 N N . PHE A 1 73 ? 4.470 -3.447 -6.021 1.00 94.50 73 PHE A N 1
ATOM 616 C CA . PHE A 1 73 ? 4.257 -4.778 -6.581 1.00 94.50 73 PHE A CA 1
ATOM 617 C C . PHE A 1 73 ? 5.043 -4.906 -7.878 1.00 94.50 73 PHE A C 1
ATOM 619 O O . PHE A 1 73 ? 4.932 -4.044 -8.748 1.00 94.50 73 PHE A O 1
ATOM 626 N N . SER A 1 74 ? 5.836 -5.968 -8.013 1.00 93.44 74 SER A N 1
ATOM 627 C CA . SER A 1 74 ? 6.609 -6.198 -9.239 1.00 93.44 74 SER A CA 1
ATOM 628 C C . SER A 1 74 ? 5.661 -6.478 -10.399 1.00 93.44 74 SER A C 1
ATOM 630 O O . SER A 1 74 ? 4.761 -7.310 -10.278 1.00 93.44 74 SER A O 1
ATOM 632 N N . LYS A 1 75 ? 5.856 -5.792 -11.524 1.00 88.50 75 LYS A N 1
ATOM 633 C CA . LYS A 1 75 ? 5.155 -6.056 -12.785 1.00 88.50 75 LYS A CA 1
ATOM 634 C C . LYS A 1 75 ? 6.201 -6.287 -13.882 1.00 88.50 75 LYS A C 1
ATOM 636 O O . LYS A 1 75 ? 7.398 -6.183 -13.638 1.00 88.50 75 LYS A O 1
ATOM 641 N N . LYS A 1 76 ? 5.756 -6.657 -15.089 1.00 85.44 76 LYS A N 1
ATOM 642 C CA . LYS A 1 76 ? 6.662 -6.974 -16.211 1.00 85.44 76 LYS A CA 1
ATOM 643 C C . LYS A 1 76 ? 7.627 -5.821 -16.527 1.00 85.44 76 LYS A C 1
ATOM 645 O O . LYS A 1 76 ? 8.778 -6.066 -16.865 1.00 85.44 76 LYS A O 1
ATOM 650 N N . GLU A 1 77 ? 7.149 -4.587 -16.392 1.00 84.00 77 GLU A N 1
ATOM 651 C CA . GLU A 1 77 ? 7.903 -3.357 -16.629 1.00 84.00 77 GLU A CA 1
ATOM 652 C C . GLU A 1 77 ? 7.805 -2.483 -15.371 1.00 84.00 77 GLU A C 1
ATOM 654 O O . GLU A 1 77 ? 6.827 -1.764 -15.165 1.00 84.00 77 GLU A O 1
ATOM 659 N N . GLY A 1 78 ? 8.787 -2.632 -14.479 1.00 90.81 78 GLY A N 1
ATOM 660 C CA . GLY A 1 78 ? 8.890 -1.866 -13.238 1.00 90.81 78 GLY A CA 1
ATOM 661 C C . GLY A 1 78 ? 7.963 -2.349 -12.120 1.00 90.81 78 GLY A C 1
ATOM 662 O O . GLY A 1 78 ? 7.754 -3.546 -11.901 1.00 90.81 78 GLY A O 1
ATOM 663 N N . TYR A 1 79 ? 7.423 -1.393 -11.373 1.00 93.12 79 TYR A N 1
ATOM 664 C CA . TYR A 1 79 ? 6.642 -1.626 -10.167 1.00 93.12 79 TYR A CA 1
ATOM 665 C C . TYR A 1 79 ? 5.339 -0.848 -10.209 1.00 93.12 79 TYR A C 1
ATOM 667 O O . TYR A 1 79 ? 5.307 0.335 -10.544 1.00 93.12 79 TYR A O 1
ATOM 675 N N . LEU A 1 80 ? 4.260 -1.487 -9.771 1.00 91.38 80 LEU A N 1
ATOM 676 C CA . LEU A 1 80 ? 3.045 -0.774 -9.422 1.00 91.38 80 LEU A CA 1
ATOM 677 C C . LEU A 1 80 ? 3.175 -0.267 -7.992 1.00 91.38 80 LEU A C 1
ATOM 679 O O . LEU A 1 80 ? 3.168 -1.050 -7.041 1.00 91.38 80 LEU A O 1
ATOM 683 N N . ARG A 1 81 ? 3.284 1.053 -7.847 1.00 92.25 81 ARG A N 1
ATOM 684 C CA . ARG A 1 81 ? 3.245 1.722 -6.553 1.00 92.25 81 ARG A CA 1
ATOM 685 C C . ARG A 1 81 ? 1.801 2.024 -6.189 1.00 92.25 81 ARG A C 1
ATOM 687 O O . ARG A 1 81 ? 1.160 2.843 -6.845 1.00 92.25 81 ARG A O 1
ATOM 694 N N . LEU A 1 82 ? 1.311 1.410 -5.120 1.00 91.75 82 LEU A N 1
ATOM 695 C CA . LEU A 1 82 ? -0.028 1.615 -4.578 1.00 91.75 82 LEU A CA 1
ATOM 696 C C . LEU A 1 82 ? 0.072 2.336 -3.235 1.00 91.75 82 LEU A C 1
ATOM 698 O O . LEU A 1 82 ? 0.775 1.891 -2.325 1.00 91.75 82 LEU A O 1
ATOM 702 N N . MET A 1 83 ? -0.613 3.474 -3.127 1.00 92.06 83 MET A N 1
ATOM 703 C CA . MET A 1 83 ? -0.646 4.289 -1.917 1.00 92.06 83 MET A CA 1
ATOM 704 C C . MET A 1 83 ? -2.013 4.204 -1.259 1.00 92.06 83 MET A C 1
ATOM 706 O O . MET A 1 83 ? -3.041 4.435 -1.900 1.00 92.06 83 MET A O 1
ATOM 710 N N . PHE A 1 84 ? -2.020 3.919 0.035 1.00 93.19 84 PHE A N 1
ATOM 711 C CA . PHE A 1 84 ? -3.240 3.805 0.819 1.00 93.19 84 PHE A CA 1
ATOM 712 C C . PHE A 1 84 ? -3.066 4.437 2.194 1.00 93.19 84 PHE A C 1
ATOM 714 O O . PHE A 1 84 ? -1.955 4.567 2.710 1.00 93.19 84 PHE A O 1
ATOM 721 N N . LYS A 1 85 ? -4.181 4.839 2.793 1.00 93.44 85 LYS A N 1
ATOM 722 C CA . LYS A 1 85 ? -4.235 5.298 4.181 1.00 93.44 85 LYS A CA 1
ATOM 723 C C . LYS A 1 85 ? -5.048 4.314 5.008 1.00 93.44 85 LYS A C 1
ATOM 725 O O . LYS A 1 85 ? -6.002 3.710 4.516 1.00 93.44 85 LYS A O 1
ATOM 730 N N . VAL A 1 86 ? -4.672 4.179 6.270 1.00 93.56 86 VAL A N 1
ATOM 731 C CA . VAL A 1 86 ? -5.407 3.385 7.254 1.00 93.56 86 VAL A CA 1
ATOM 732 C C . VAL A 1 86 ? -6.240 4.348 8.085 1.00 93.56 86 VAL A C 1
ATOM 734 O O . VAL A 1 86 ? -5.713 5.309 8.643 1.00 93.56 86 VAL A O 1
ATOM 737 N N . THR A 1 87 ? -7.544 4.110 8.153 1.00 90.94 87 THR A N 1
ATOM 738 C CA . THR A 1 87 ? -8.457 4.852 9.030 1.00 90.94 87 THR A CA 1
ATOM 739 C C . THR A 1 87 ? -8.910 3.957 10.183 1.00 90.94 87 THR A C 1
ATOM 741 O O . THR A 1 87 ? -8.523 2.792 10.269 1.00 90.94 87 THR A O 1
ATOM 744 N N . LYS A 1 88 ? -9.751 4.480 11.082 1.00 89.81 88 LYS A N 1
ATOM 745 C CA . LYS A 1 88 ? -10.357 3.657 12.140 1.00 89.81 88 LYS A CA 1
ATOM 746 C C . LYS A 1 88 ? -11.288 2.574 11.582 1.00 89.81 88 LYS A C 1
ATOM 748 O O . LYS A 1 88 ? -11.461 1.543 12.221 1.00 89.81 88 LYS A O 1
ATOM 753 N N . GLU A 1 89 ? -11.876 2.805 10.411 1.00 90.69 89 GLU A N 1
ATOM 754 C CA . GLU A 1 89 ? -12.950 1.967 9.869 1.00 90.69 89 GLU A CA 1
ATOM 755 C C . GLU A 1 89 ? -12.482 1.066 8.728 1.00 90.69 89 GLU A C 1
ATOM 757 O O . GLU A 1 89 ? -12.936 -0.071 8.614 1.00 90.69 89 GLU A O 1
ATOM 762 N N . ASN A 1 90 ? -11.580 1.563 7.881 1.00 92.31 90 ASN A N 1
ATOM 763 C CA . ASN A 1 90 ? -11.194 0.899 6.643 1.00 92.31 9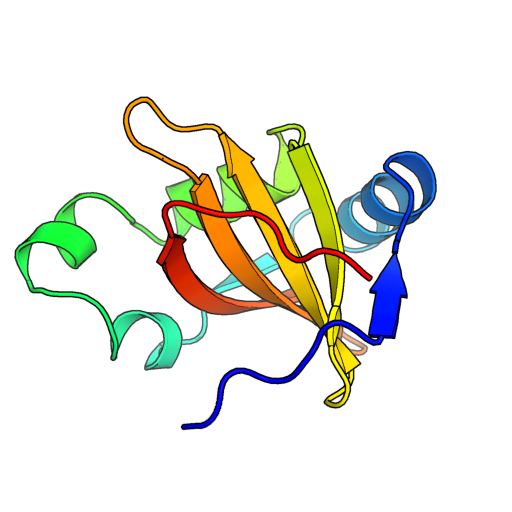0 ASN A CA 1
ATOM 764 C C . ASN A 1 90 ? -9.782 1.284 6.177 1.00 92.31 90 ASN A C 1
ATOM 766 O O . ASN A 1 90 ? -9.222 2.311 6.576 1.00 92.31 90 ASN A O 1
ATOM 770 N N . ILE A 1 91 ? -9.252 0.484 5.256 1.00 93.88 91 ILE A N 1
ATOM 771 C CA . ILE A 1 91 ? -8.134 0.868 4.395 1.00 93.88 91 ILE A CA 1
ATOM 772 C C . ILE A 1 91 ? -8.711 1.586 3.178 1.00 93.88 91 ILE A C 1
ATOM 774 O O . ILE A 1 91 ? -9.706 1.146 2.601 1.00 93.88 91 ILE A O 1
ATOM 778 N N . GLU A 1 92 ? -8.123 2.717 2.805 1.00 91.12 92 GLU A N 1
ATOM 779 C CA . GLU A 1 92 ? -8.542 3.489 1.639 1.00 91.12 92 GLU A CA 1
ATOM 780 C C . GLU A 1 92 ? -7.375 3.630 0.665 1.00 91.12 92 GLU A C 1
ATOM 782 O O . GLU A 1 92 ? -6.370 4.272 0.979 1.00 91.12 92 GLU A O 1
ATOM 787 N N . ILE A 1 93 ? -7.514 3.037 -0.519 1.00 90.38 93 ILE A N 1
ATOM 788 C CA . ILE A 1 93 ? -6.565 3.182 -1.620 1.00 90.38 93 ILE A CA 1
ATOM 789 C C . ILE A 1 93 ? -6.728 4.594 -2.181 1.00 90.38 93 ILE A C 1
ATOM 791 O O . ILE A 1 93 ? -7.774 4.952 -2.726 1.00 90.38 93 ILE A O 1
ATOM 795 N N . VAL A 1 94 ? -5.691 5.411 -1.998 1.00 85.75 94 VAL A N 1
ATOM 796 C CA . VAL A 1 94 ? -5.705 6.846 -2.306 1.00 85.75 94 VAL A CA 1
ATOM 797 C C . VAL A 1 94 ? -5.336 7.092 -3.757 1.00 85.75 94 VAL A C 1
ATOM 799 O O . VAL A 1 94 ? -5.922 7.964 -4.383 1.00 85.75 94 VAL A O 1
ATOM 802 N N . THR A 1 95 ? -4.337 6.381 -4.284 1.00 85.00 95 THR A N 1
ATOM 803 C CA . THR A 1 95 ? -3.910 6.444 -5.691 1.00 85.00 95 THR A CA 1
ATOM 804 C C . THR A 1 95 ? -2.862 5.363 -5.965 1.00 85.00 95 THR A C 1
ATO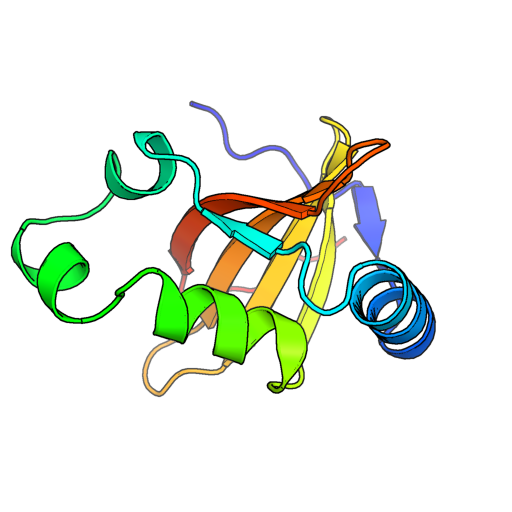M 806 O O . THR A 1 95 ? -2.308 4.770 -5.038 1.00 85.00 95 THR A O 1
ATOM 809 N N . PHE A 1 96 ? -2.556 5.128 -7.235 1.00 86.94 96 PHE A N 1
ATOM 810 C CA . PHE A 1 96 ? -1.501 4.221 -7.669 1.00 86.94 96 PHE A CA 1
ATOM 811 C C . PHE A 1 96 ? -0.949 4.656 -9.030 1.00 86.94 96 PHE A C 1
ATOM 813 O O . PHE A 1 96 ? -1.596 5.415 -9.755 1.00 86.94 96 PHE A O 1
ATOM 820 N N . TYR A 1 97 ? 0.260 4.209 -9.360 1.00 84.69 97 TYR A N 1
ATOM 821 C CA . TYR A 1 97 ? 0.908 4.450 -10.651 1.00 84.69 97 TYR A CA 1
ATOM 822 C C . TYR A 1 97 ? 2.076 3.479 -10.864 1.00 84.69 97 TYR A C 1
ATOM 824 O O . TYR A 1 97 ? 2.527 2.827 -9.923 1.00 84.69 97 TYR A O 1
ATOM 832 N N . ILE A 1 98 ? 2.556 3.380 -12.104 1.00 87.94 98 ILE A N 1
ATOM 833 C CA . ILE A 1 98 ? 3.743 2.590 -12.446 1.00 87.94 98 ILE A CA 1
ATOM 834 C C . ILE A 1 98 ? 5.001 3.440 -12.241 1.00 87.94 98 ILE A C 1
ATOM 836 O O . ILE A 1 98 ? 5.006 4.625 -12.571 1.00 87.94 98 ILE A O 1
ATOM 840 N N . THR A 1 99 ? 6.046 2.838 -11.684 1.00 87.69 99 THR A N 1
ATOM 841 C CA . THR A 1 99 ? 7.367 3.435 -11.460 1.00 87.69 99 THR A CA 1
ATOM 842 C C . THR A 1 99 ? 8.447 2.413 -11.777 1.00 87.69 99 THR A C 1
ATOM 844 O O . THR A 1 99 ? 8.288 1.231 -11.481 1.00 87.69 99 THR A O 1
ATOM 847 N N . ASP A 1 100 ? 9.578 2.859 -12.308 1.00 90.06 100 ASP A N 1
ATOM 848 C CA . ASP A 1 100 ? 10.685 1.962 -12.657 1.00 90.06 100 ASP A CA 1
ATOM 849 C C . ASP A 1 100 ? 11.559 1.602 -11.447 1.00 90.06 100 ASP A C 1
ATOM 851 O O . ASP A 1 100 ? 12.383 0.692 -11.511 1.00 90.06 100 ASP A O 1
ATOM 855 N N . THR A 1 101 ? 11.388 2.304 -10.321 1.00 87.75 101 THR A N 1
ATOM 856 C CA . THR A 1 101 ? 12.275 2.188 -9.154 1.00 87.75 101 THR A CA 1
ATOM 857 C C . THR A 1 101 ? 11.527 2.040 -7.830 1.00 87.75 101 THR A C 1
ATOM 859 O O . THR A 1 101 ? 10.414 2.548 -7.649 1.00 87.75 101 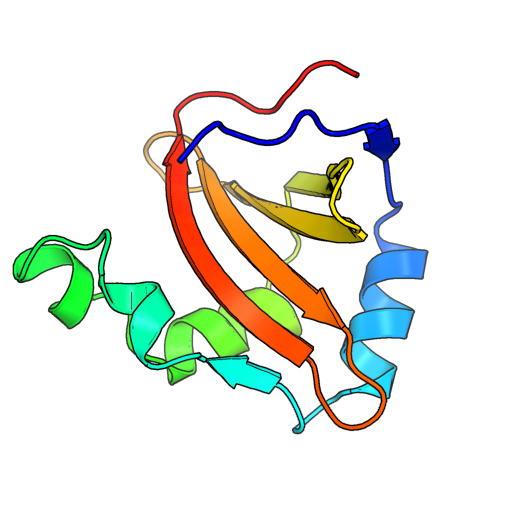THR A O 1
ATOM 862 N N . ILE A 1 102 ? 12.185 1.357 -6.886 1.00 87.31 102 ILE A N 1
ATOM 863 C CA . ILE A 1 102 ? 11.838 1.335 -5.462 1.00 87.31 102 ILE A CA 1
ATOM 864 C C . ILE A 1 102 ? 12.717 2.376 -4.745 1.00 87.31 102 ILE A C 1
ATOM 866 O O . ILE A 1 102 ? 13.906 2.476 -5.051 1.00 87.31 102 ILE A O 1
ATOM 870 N N . PRO A 1 103 ? 12.181 3.151 -3.788 1.00 82.50 103 PRO A N 1
ATOM 871 C CA . PRO A 1 103 ? 12.971 4.114 -3.030 1.00 82.50 103 PRO A CA 1
ATOM 872 C C . PRO A 1 103 ? 14.063 3.458 -2.179 1.00 82.50 103 PRO A C 1
ATOM 874 O O . PRO A 1 103 ? 13.798 2.505 -1.447 1.00 82.50 103 PRO A O 1
ATOM 877 N N . ASN A 1 104 ? 15.256 4.052 -2.198 1.00 72.75 104 ASN A N 1
ATOM 878 C CA . ASN A 1 104 ? 16.293 3.801 -1.199 1.00 72.75 104 ASN A CA 1
ATOM 879 C C . ASN A 1 104 ? 15.997 4.674 0.033 1.00 72.75 104 ASN A C 1
ATOM 881 O O . ASN A 1 104 ? 15.842 5.892 -0.107 1.00 72.75 104 ASN A O 1
ATOM 885 N N . ILE A 1 105 ? 15.852 4.056 1.211 1.00 71.00 105 ILE A N 1
ATOM 886 C CA . ILE A 1 105 ? 15.624 4.753 2.493 1.00 71.00 105 ILE A CA 1
ATOM 887 C C . ILE A 1 105 ? 16.958 5.025 3.170 1.00 71.00 105 ILE A C 1
ATOM 889 O O . ILE A 1 105 ? 17.747 4.060 3.270 1.00 71.00 105 ILE A O 1
#

Secondary structure (DSSP, 8-state):
-PPPPEEEE--HHHHHHHHHHTTT-EEE-GGGGGGS-TTHHHH--HHHHHHHHHHS--SEEEEETTS-EEEEEE-SSSEEEEEEEE-SS-EEEEEEEEES-PPP-

Sequence (105 aa):
MTETRIIKRVDYFEFRELIDKFKGKVKVNSHAYFRLSKMQRKVYKDEALIEMITEEKPAFIGIQKNQNYATFFSKKEGYLRLMFKVTKENIEIVTFYITDTIPNI